Protein AF-A0A1G8NM62-F1 (afdb_monomer_lite)

Sequence (79 aa):
MRTRVVERVPADTTAGAALMDMDEQLHQLAWQLQHNGHDWSEVAAELGCDETVARAMADRYLADSETRAQKDQFSLFDL

Foldseek 3Di:
DDDDDPPDDPPDDVVVVVVVVVLLVLLVQLLVCVVVPDDLVVSCVVSVHDSVVSVVSPVVNVVVVVVVVVVVPDPPPPD

Structure (mmCIF, N/CA/C/O backbone):
data_AF-A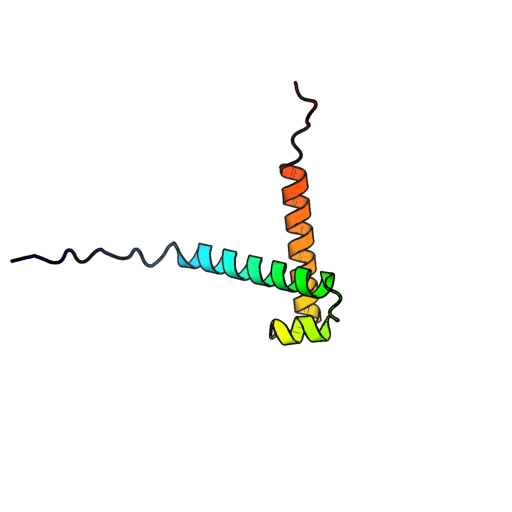0A1G8NM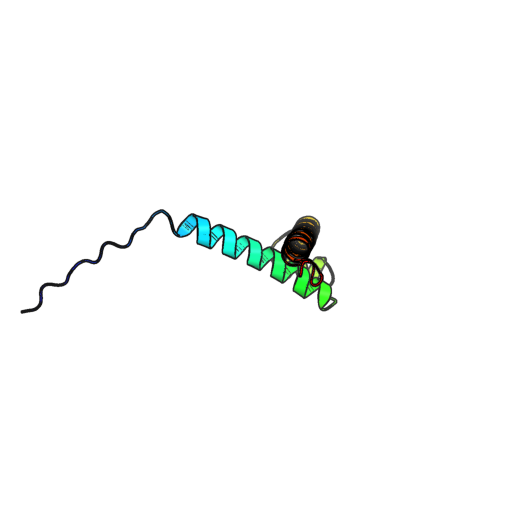62-F1
#
_entry.id   AF-A0A1G8NM62-F1
#
loop_
_atom_site.group_PDB
_atom_site.id
_atom_site.type_symbol
_atom_site.label_atom_id
_atom_site.label_alt_id
_atom_site.label_comp_id
_atom_site.label_asym_id
_atom_site.label_entity_id
_atom_site.label_seq_id
_atom_site.pdbx_PDB_ins_code
_atom_site.Cartn_x
_atom_site.Cartn_y
_atom_site.Cartn_z
_atom_site.occupancy
_atom_site.B_iso_or_equiv
_atom_site.auth_seq_id
_atom_site.auth_comp_id
_atom_site.auth_asym_id
_atom_site.auth_atom_id
_atom_site.pdbx_PDB_model_num
ATOM 1 N N . MET A 1 1 ? -28.835 26.034 -41.919 1.00 45.50 1 MET A N 1
ATOM 2 C CA . MET A 1 1 ? -29.430 25.128 -40.910 1.00 45.50 1 MET A CA 1
ATOM 3 C C . MET A 1 1 ? -28.430 24.007 -40.661 1.00 45.50 1 MET A C 1
ATOM 5 O O . MET A 1 1 ? -28.028 23.364 -41.617 1.00 45.50 1 MET A O 1
ATOM 9 N N . ARG A 1 2 ? -27.899 23.896 -39.435 1.00 47.59 2 ARG A N 1
ATOM 10 C CA . ARG A 1 2 ? -26.750 23.042 -39.075 1.00 47.59 2 ARG A CA 1
ATOM 11 C C . ARG A 1 2 ? -27.213 21.619 -38.749 1.00 47.59 2 ARG A C 1
ATOM 13 O O . ARG A 1 2 ? -27.922 21.429 -37.765 1.00 47.59 2 ARG A O 1
ATOM 20 N N . THR A 1 3 ? -26.780 20.637 -39.531 1.00 48.72 3 THR A N 1
ATOM 21 C CA . THR A 1 3 ? -26.940 19.211 -39.218 1.00 48.72 3 THR A CA 1
ATOM 22 C C . THR A 1 3 ? -25.927 18.838 -38.134 1.00 48.72 3 THR A C 1
ATOM 24 O O . THR A 1 3 ? -24.724 18.985 -38.342 1.00 48.72 3 THR A O 1
ATOM 27 N N . ARG A 1 4 ? -26.395 18.417 -36.952 1.00 55.09 4 ARG A N 1
ATOM 28 C CA . ARG A 1 4 ? -25.528 17.879 -35.893 1.00 55.09 4 ARG A CA 1
ATOM 29 C C . ARG A 1 4 ? -24.983 16.528 -36.352 1.00 55.09 4 ARG A C 1
ATOM 31 O O . ARG A 1 4 ? -25.755 15.601 -36.577 1.00 55.09 4 ARG A O 1
ATOM 38 N N . VAL A 1 5 ? -23.664 16.433 -36.476 1.00 54.22 5 VAL A N 1
ATOM 39 C CA . VAL A 1 5 ? -22.955 15.155 -36.547 1.00 54.22 5 VAL A CA 1
ATOM 40 C C . VAL A 1 5 ? -23.090 14.510 -35.171 1.00 54.22 5 VAL A C 1
ATOM 42 O O . VAL A 1 5 ? -22.627 15.059 -34.174 1.00 54.22 5 VAL A O 1
ATOM 45 N N . VAL A 1 6 ? -23.798 13.386 -35.107 1.00 57.81 6 VAL A N 1
ATOM 46 C CA . VAL A 1 6 ? -23.785 12.485 -33.951 1.00 57.81 6 VAL A CA 1
ATOM 47 C C . VAL A 1 6 ? -22.436 11.780 -33.994 1.00 57.81 6 VAL A C 1
ATOM 49 O O . VAL A 1 6 ? -22.247 10.810 -34.726 1.00 57.81 6 VAL A O 1
ATOM 52 N N . GLU A 1 7 ? -21.465 12.355 -33.294 1.00 52.94 7 GLU A N 1
ATOM 53 C CA . GLU A 1 7 ? -20.156 11.755 -33.085 1.00 52.94 7 GLU A CA 1
ATOM 54 C C . GLU A 1 7 ? -20.371 10.467 -32.284 1.00 52.94 7 GLU A C 1
ATOM 56 O O . GLU A 1 7 ? -20.855 10.484 -31.150 1.00 52.94 7 GLU A O 1
ATOM 61 N N . ARG A 1 8 ? -20.138 9.321 -32.930 1.00 54.16 8 ARG A N 1
ATOM 62 C CA . ARG A 1 8 ? -20.210 8.019 -32.274 1.00 54.16 8 ARG A CA 1
ATOM 63 C C . ARG A 1 8 ? -19.100 7.965 -31.228 1.00 54.16 8 ARG A C 1
ATOM 65 O O . ARG A 1 8 ? -17.935 7.839 -31.585 1.00 54.16 8 ARG A O 1
ATOM 72 N N . VAL A 1 9 ? -19.484 8.033 -29.958 1.00 61.75 9 VAL A N 1
ATOM 73 C CA . VAL A 1 9 ? -18.622 7.697 -28.823 1.00 61.75 9 VAL A CA 1
ATOM 74 C C . VAL A 1 9 ? -18.197 6.229 -28.975 1.00 61.75 9 VAL A C 1
ATOM 76 O O . VAL A 1 9 ? -19.078 5.366 -29.041 1.00 61.75 9 VAL A O 1
ATOM 79 N N . PRO A 1 10 ? -16.894 5.905 -29.054 1.00 48.25 10 PRO A N 1
ATOM 80 C CA . PRO A 1 10 ? -16.451 4.521 -28.996 1.00 48.25 10 PRO A CA 1
ATOM 81 C C . PRO A 1 10 ? -16.556 4.033 -27.545 1.00 48.25 10 PRO A C 1
ATOM 83 O O . PRO A 1 10 ? -15.661 4.236 -26.731 1.00 48.25 10 PRO A O 1
ATOM 86 N N . ALA A 1 11 ? -17.685 3.413 -27.210 1.00 54.75 11 ALA A N 1
ATOM 87 C CA . ALA A 1 11 ? -17.903 2.743 -25.936 1.00 54.75 11 ALA A CA 1
ATOM 88 C C . ALA A 1 11 ? -17.518 1.267 -26.073 1.00 54.75 11 ALA A C 1
ATOM 90 O O . ALA A 1 11 ? -18.390 0.462 -26.374 1.00 54.75 11 ALA A O 1
ATOM 91 N N . ASP A 1 12 ? -16.230 0.936 -25.915 1.00 49.38 12 ASP A N 1
ATOM 92 C CA . ASP A 1 12 ? -15.866 -0.395 -25.387 1.00 49.38 12 ASP A CA 1
ATOM 93 C C . ASP A 1 12 ? -14.395 -0.531 -24.946 1.00 49.38 12 ASP A C 1
ATOM 95 O O . ASP A 1 12 ? -14.106 -1.221 -23.978 1.00 49.38 12 ASP A O 1
ATOM 99 N N . THR A 1 13 ? -13.434 0.153 -25.579 1.00 53.19 13 THR A N 1
ATOM 100 C CA . THR A 1 13 ? -12.001 -0.091 -25.276 1.00 53.19 13 THR A CA 1
ATOM 101 C C . THR A 1 13 ? -11.435 0.772 -24.138 1.00 53.19 13 THR A C 1
ATOM 103 O O . THR A 1 13 ? -10.477 0.377 -23.478 1.00 53.19 13 THR A O 1
ATOM 106 N N . THR A 1 14 ? -12.030 1.930 -23.843 1.00 53.88 14 THR A N 1
ATOM 107 C CA . THR A 1 14 ? -11.525 2.857 -22.808 1.00 53.88 14 THR A CA 1
ATOM 108 C C . THR A 1 14 ? -11.805 2.385 -21.377 1.00 53.88 14 THR A C 1
ATOM 110 O O . THR A 1 14 ? -11.052 2.724 -20.468 1.00 53.88 14 THR A O 1
ATOM 113 N N . ALA A 1 15 ? -12.842 1.569 -21.158 1.00 54.31 15 ALA A N 1
ATOM 114 C CA . ALA A 1 15 ? -13.224 1.120 -19.817 1.00 54.31 15 ALA A CA 1
ATOM 115 C C . ALA A 1 15 ? -12.151 0.231 -19.162 1.00 54.31 15 ALA A C 1
ATOM 117 O O . ALA A 1 15 ? -11.876 0.385 -17.978 1.00 54.31 15 ALA A O 1
ATOM 118 N N . GLY A 1 16 ? -11.497 -0.648 -19.932 1.00 53.44 16 GLY A N 1
ATOM 119 C CA . GLY A 1 16 ? -10.429 -1.512 -19.416 1.00 53.44 16 GLY A CA 1
ATOM 120 C C . GLY A 1 16 ? -9.184 -0.735 -18.982 1.00 53.44 16 GLY A C 1
ATOM 121 O O . GLY A 1 16 ? -8.635 -1.010 -17.921 1.00 53.44 16 GLY A O 1
ATOM 122 N N . ALA A 1 17 ? -8.785 0.281 -19.754 1.00 58.94 17 ALA A N 1
ATOM 123 C CA . ALA A 1 17 ? -7.667 1.154 -19.396 1.00 58.94 17 ALA A CA 1
ATOM 124 C C . ALA A 1 17 ? -7.997 2.038 -18.181 1.00 58.94 17 ALA A C 1
ATOM 126 O O . ALA A 1 17 ? -7.170 2.171 -17.292 1.00 58.94 17 ALA A O 1
ATOM 127 N N . ALA A 1 18 ? -9.216 2.580 -18.098 1.00 61.59 18 ALA A N 1
ATOM 128 C CA . ALA A 1 18 ? -9.644 3.401 -16.964 1.00 61.59 18 ALA A CA 1
ATOM 129 C C . ALA A 1 18 ? -9.781 2.602 -15.653 1.00 61.59 18 ALA A C 1
ATOM 131 O O . ALA A 1 18 ? -9.516 3.136 -14.581 1.00 61.59 18 ALA A O 1
ATOM 132 N N . LEU A 1 19 ? -10.178 1.325 -15.727 1.00 62.28 19 LEU A N 1
ATOM 133 C CA . LEU A 1 19 ? -10.207 0.431 -14.565 1.00 62.28 19 LEU A CA 1
ATOM 134 C C . LEU A 1 19 ? -8.793 0.076 -14.088 1.00 62.28 19 LEU A C 1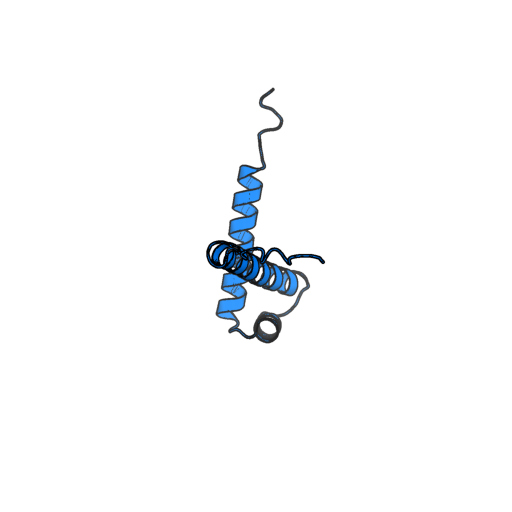
ATOM 136 O O . LEU A 1 19 ? -8.546 0.102 -12.888 1.00 62.28 19 LEU A O 1
ATOM 140 N N . MET A 1 20 ? -7.868 -0.203 -15.015 1.00 64.19 20 MET A N 1
ATOM 141 C CA . MET A 1 20 ? -6.455 -0.435 -14.683 1.00 64.19 20 MET A CA 1
ATOM 142 C C . MET A 1 20 ? -5.811 0.799 -14.035 1.00 64.19 20 MET A C 1
ATOM 144 O O . MET A 1 20 ? -5.072 0.663 -13.067 1.00 64.19 20 MET A O 1
ATOM 148 N N . ASP A 1 21 ? -6.141 1.995 -14.524 1.00 74.56 21 ASP A N 1
ATOM 149 C CA . ASP A 1 21 ? -5.620 3.262 -13.998 1.00 74.56 21 ASP A CA 1
ATOM 150 C C . ASP A 1 21 ? -6.203 3.594 -12.610 1.00 74.56 21 ASP A C 1
ATOM 152 O O . ASP A 1 21 ? -5.521 4.156 -11.756 1.00 74.56 21 ASP A O 1
ATOM 156 N N . MET A 1 22 ? -7.465 3.232 -12.344 1.00 78.50 22 MET A N 1
ATOM 157 C CA . MET A 1 22 ? -8.091 3.404 -11.024 1.00 78.50 22 MET A CA 1
ATOM 158 C C . MET A 1 22 ? -7.496 2.450 -9.975 1.00 78.50 22 MET A C 1
ATOM 160 O O . MET A 1 22 ? -7.279 2.855 -8.836 1.00 78.50 22 MET A O 1
ATOM 164 N N . ASP A 1 23 ? -7.217 1.202 -10.356 1.00 83.25 23 ASP A N 1
ATOM 165 C CA . ASP A 1 23 ? -6.593 0.199 -9.483 1.00 83.25 23 ASP A CA 1
ATOM 166 C C . ASP A 1 23 ? 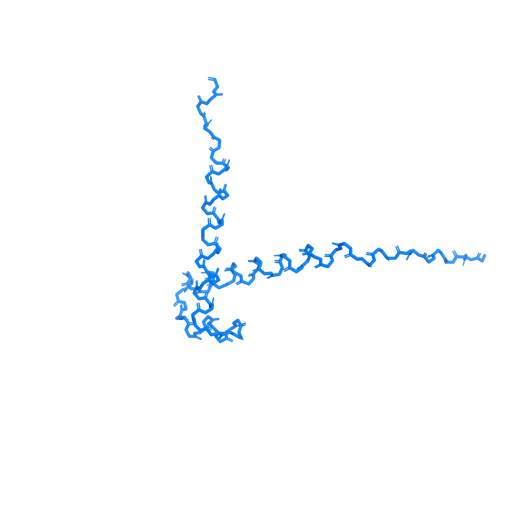-5.162 0.612 -9.095 1.00 83.25 23 ASP A C 1
ATOM 168 O O . ASP A 1 23 ? -4.802 0.613 -7.917 1.00 83.25 23 ASP A O 1
ATOM 172 N N . GLU A 1 24 ? -4.374 1.093 -10.065 1.00 83.69 24 GLU A N 1
ATOM 173 C CA . GLU A 1 24 ? -3.036 1.641 -9.809 1.00 83.69 24 GLU A CA 1
ATOM 174 C C . GLU A 1 24 ? -3.088 2.860 -8.870 1.00 83.69 24 GLU A C 1
ATOM 176 O O . GLU A 1 24 ? -2.280 2.959 -7.945 1.00 83.69 24 GLU A O 1
ATOM 181 N N . GLN A 1 25 ? -4.083 3.742 -9.033 1.00 87.62 25 GLN A N 1
ATOM 182 C CA . GLN A 1 25 ? -4.306 4.878 -8.130 1.00 87.62 25 GLN A CA 1
ATOM 183 C C . GLN A 1 25 ? -4.651 4.445 -6.699 1.00 87.62 25 GLN A C 1
ATOM 185 O O . GLN A 1 25 ? -4.153 5.051 -5.750 1.00 87.62 25 GLN A O 1
ATOM 190 N N . LEU A 1 26 ? -5.465 3.400 -6.519 1.00 89.88 26 LEU A N 1
ATOM 191 C CA . LEU A 1 26 ? -5.784 2.861 -5.191 1.00 89.88 26 LEU A CA 1
ATOM 192 C C . LEU A 1 26 ? -4.542 2.271 -4.516 1.00 89.88 26 LEU A C 1
ATOM 194 O O . LEU A 1 26 ? -4.297 2.531 -3.337 1.00 89.88 26 LEU A O 1
ATOM 198 N N . HIS A 1 27 ? -3.722 1.537 -5.268 1.00 91.94 27 HIS A N 1
ATOM 199 C CA . HIS A 1 27 ? -2.465 0.982 -4.771 1.00 91.94 27 HIS A CA 1
ATOM 200 C C . HIS A 1 27 ? -1.467 2.080 -4.379 1.00 91.94 27 HIS A C 1
ATOM 202 O O . HIS A 1 27 ? -0.855 2.023 -3.309 1.00 91.94 27 HIS A O 1
ATOM 208 N N . GLN A 1 28 ? -1.355 3.120 -5.208 1.00 91.56 28 GLN A N 1
ATOM 209 C CA . GLN A 1 28 ? -0.532 4.289 -4.921 1.00 91.56 28 GLN A CA 1
ATOM 210 C C . GLN A 1 28 ? -1.020 5.041 -3.677 1.00 91.56 28 GLN A C 1
ATOM 212 O O . GLN A 1 28 ? -0.203 5.431 -2.841 1.00 91.56 28 GLN A O 1
ATOM 217 N N . LEU A 1 29 ? -2.333 5.242 -3.536 1.00 92.88 29 LEU A N 1
ATOM 218 C CA . LEU A 1 29 ? -2.924 5.930 -2.390 1.00 92.88 29 LEU A CA 1
ATOM 219 C C . LEU A 1 29 ? -2.690 5.149 -1.090 1.00 92.88 29 LEU A C 1
ATOM 221 O O . LEU A 1 29 ? -2.288 5.744 -0.091 1.00 92.88 29 LEU A O 1
ATOM 225 N N . ALA A 1 30 ? -2.859 3.823 -1.119 1.00 93.12 30 ALA A N 1
ATOM 226 C CA . ALA A 1 30 ? -2.567 2.950 0.017 1.00 93.12 30 ALA A CA 1
ATOM 227 C C . ALA A 1 30 ? -1.116 3.099 0.493 1.00 93.12 30 ALA A C 1
ATOM 229 O O . ALA A 1 30 ? -0.860 3.283 1.685 1.00 93.12 30 ALA A O 1
ATOM 230 N N . TRP A 1 31 ? -0.169 3.078 -0.449 1.00 93.81 31 TRP A N 1
ATOM 231 C CA . TRP A 1 31 ? 1.245 3.283 -0.154 1.00 93.81 31 TRP A CA 1
ATOM 232 C C . TRP A 1 31 ? 1.527 4.693 0.384 1.00 93.81 31 TRP A C 1
ATOM 234 O O . TRP A 1 31 ? 2.239 4.833 1.375 1.00 93.81 31 TRP A O 1
ATOM 244 N N . GLN A 1 32 ? 0.946 5.741 -0.211 1.00 94.06 32 GLN A N 1
ATOM 245 C CA . GLN A 1 32 ? 1.151 7.124 0.235 1.00 94.06 32 GLN A CA 1
ATOM 246 C C . GLN A 1 32 ? 0.650 7.363 1.656 1.00 94.06 32 GLN A C 1
ATOM 248 O O . GLN A 1 32 ? 1.357 7.979 2.450 1.00 94.06 32 GLN A O 1
ATOM 253 N N . LEU A 1 33 ? -0.550 6.883 1.993 1.00 93.31 33 LEU A N 1
ATOM 254 C CA . LEU A 1 33 ? -1.103 7.044 3.336 1.00 93.31 33 LEU A CA 1
ATOM 255 C C . LEU A 1 33 ? -0.208 6.354 4.368 1.00 93.31 33 LEU A C 1
ATOM 257 O O . LEU A 1 33 ? 0.170 6.972 5.363 1.00 93.31 33 LEU A O 1
ATOM 261 N N . GLN A 1 34 ? 0.220 5.121 4.093 1.00 94.38 34 GLN A N 1
ATOM 262 C CA . GLN A 1 34 ? 1.136 4.432 4.994 1.00 94.38 34 GLN A CA 1
ATOM 263 C C . GLN A 1 34 ? 2.490 5.149 5.109 1.00 94.38 34 GLN A C 1
ATOM 265 O O . GLN A 1 34 ? 3.018 5.292 6.212 1.00 94.38 34 GLN A O 1
ATOM 270 N N . HIS A 1 35 ? 3.032 5.661 4.002 1.00 91.44 35 HIS A N 1
ATOM 271 C CA . HIS A 1 35 ? 4.293 6.403 4.000 1.00 91.44 35 HIS A CA 1
ATOM 272 C C . HIS A 1 35 ? 4.200 7.735 4.763 1.00 91.44 35 HIS A C 1
ATOM 274 O O . HIS A 1 35 ? 5.173 8.169 5.379 1.00 91.44 35 HIS A O 1
ATOM 280 N N . ASN A 1 36 ? 3.019 8.357 4.779 1.00 92.94 36 ASN A N 1
ATOM 281 C CA . ASN A 1 36 ? 2.723 9.548 5.576 1.00 92.94 36 ASN A CA 1
ATOM 282 C C . ASN A 1 36 ? 2.589 9.249 7.083 1.00 92.94 36 ASN A C 1
ATOM 284 O O . ASN A 1 36 ? 2.436 10.180 7.873 1.00 92.94 36 ASN A O 1
ATOM 288 N N . GLY A 1 37 ? 2.680 7.977 7.486 1.00 94.88 37 GLY A N 1
ATOM 289 C CA . GLY A 1 37 ? 2.646 7.542 8.880 1.00 94.88 37 GLY A CA 1
ATOM 290 C C . GLY A 1 37 ? 1.268 7.121 9.384 1.00 94.88 37 GLY A C 1
ATOM 291 O O . GLY A 1 37 ? 1.117 6.969 10.593 1.00 94.88 37 GLY A O 1
ATOM 292 N N . HIS A 1 38 ? 0.284 6.936 8.496 1.00 94.56 38 HIS A N 1
ATOM 293 C CA . HIS A 1 38 ? -1.008 6.370 8.882 1.00 94.56 38 HIS A CA 1
ATOM 294 C C . HIS A 1 38 ? -0.880 4.894 9.261 1.00 94.56 38 HIS A C 1
ATOM 296 O O . HIS A 1 38 ? -0.150 4.128 8.620 1.00 94.56 38 HIS A O 1
ATOM 302 N N . ASP A 1 39 ? -1.645 4.487 10.270 1.00 95.50 39 ASP A N 1
ATOM 303 C CA . ASP A 1 39 ? -1.773 3.079 10.628 1.00 95.50 39 ASP A CA 1
ATOM 304 C C . ASP A 1 39 ? -2.610 2.335 9.580 1.00 95.50 39 ASP A C 1
ATOM 306 O O . ASP A 1 39 ? -3.505 2.891 8.944 1.00 95.50 39 ASP A O 1
ATOM 310 N N . TRP A 1 40 ? -2.365 1.033 9.414 1.00 92.12 40 TRP A N 1
ATOM 311 C CA . TRP A 1 40 ? -3.059 0.222 8.405 1.00 92.12 40 TRP A CA 1
ATOM 312 C C . TRP A 1 40 ? -4.585 0.217 8.553 1.00 92.12 40 TRP A C 1
ATOM 314 O O . TRP A 1 40 ? -5.284 0.108 7.548 1.00 92.12 40 TRP A O 1
ATOM 324 N N . SER A 1 41 ? -5.093 0.383 9.774 1.00 94.00 41 SER A N 1
ATOM 325 C CA . SER A 1 41 ? -6.520 0.537 10.070 1.00 94.00 41 SER A CA 1
ATOM 326 C C . SER A 1 41 ? -7.110 1.824 9.482 1.00 94.00 41 SER A C 1
ATOM 328 O O . SER A 1 41 ? -8.213 1.802 8.940 1.00 94.00 41 SER A O 1
ATOM 330 N N . GLU A 1 42 ? -6.373 2.936 9.535 1.00 94.69 42 GLU A N 1
ATOM 331 C CA . GLU A 1 42 ? -6.773 4.222 8.955 1.00 94.69 42 GLU A CA 1
ATOM 332 C C . GLU A 1 42 ? -6.711 4.174 7.427 1.00 94.69 42 GLU A C 1
ATOM 334 O O . GLU A 1 42 ? -7.642 4.610 6.754 1.00 94.69 42 GLU A O 1
ATOM 339 N N . VAL A 1 43 ? -5.650 3.570 6.879 1.00 93.50 43 VAL A N 1
ATOM 340 C CA . VAL A 1 43 ? -5.501 3.358 5.432 1.00 93.50 43 VAL A CA 1
ATOM 341 C C . VAL A 1 43 ? -6.655 2.510 4.888 1.00 93.50 43 VAL A C 1
ATOM 343 O O . VAL A 1 43 ? -7.256 2.846 3.871 1.00 93.50 43 VAL A O 1
ATOM 346 N N . ALA A 1 44 ? -6.997 1.421 5.578 1.00 92.75 44 ALA A N 1
ATOM 347 C CA . ALA A 1 44 ? -8.100 0.542 5.205 1.00 92.75 44 ALA A CA 1
ATOM 348 C C . ALA A 1 44 ? -9.460 1.250 5.267 1.00 92.75 44 ALA A C 1
ATOM 350 O O . ALA A 1 44 ? -10.275 1.094 4.356 1.00 92.75 44 ALA A O 1
ATOM 351 N N . ALA A 1 45 ? -9.686 2.067 6.301 1.00 94.00 45 ALA A N 1
ATOM 352 C CA . ALA A 1 45 ? -10.899 2.866 6.435 1.00 94.00 45 ALA A CA 1
ATOM 353 C C . ALA A 1 45 ? -11.046 3.895 5.302 1.00 94.00 45 ALA A C 1
ATOM 355 O O . ALA A 1 45 ? -12.136 4.027 4.748 1.00 94.00 45 ALA A O 1
ATOM 356 N N . GLU A 1 46 ? -9.958 4.568 4.921 1.00 92.38 46 GLU A N 1
ATOM 357 C CA . GLU A 1 46 ? -9.947 5.555 3.833 1.00 92.38 46 GLU A CA 1
ATOM 358 C C . GLU A 1 46 ? -10.213 4.908 2.465 1.00 92.38 46 GLU A C 1
ATOM 360 O O . GLU A 1 46 ? -10.938 5.448 1.632 1.00 92.38 46 GLU A O 1
ATOM 365 N N . LEU A 1 47 ? -9.675 3.706 2.248 1.00 89.50 47 LEU A N 1
ATOM 366 C CA . LEU A 1 47 ? -9.854 2.944 1.009 1.00 89.50 47 LEU A CA 1
ATOM 367 C C . LEU A 1 47 ? -11.159 2.133 0.981 1.00 89.50 47 LEU A C 1
ATOM 369 O O . LEU A 1 47 ? -11.503 1.552 -0.049 1.00 89.50 47 LEU A O 1
ATOM 373 N N . GLY A 1 48 ? -11.886 2.067 2.100 1.00 92.69 48 GLY A N 1
ATOM 374 C CA . GLY A 1 48 ? -13.094 1.257 2.239 1.00 92.69 48 GLY A CA 1
ATOM 375 C C . GLY A 1 48 ? -12.840 -0.251 2.125 1.00 92.69 48 GLY A C 1
ATOM 376 O O . GLY A 1 48 ? -13.712 -0.983 1.652 1.00 92.69 48 GLY A O 1
ATOM 377 N N . CYS A 1 49 ? -11.655 -0.722 2.525 1.00 92.50 49 CYS A N 1
ATOM 378 C CA . CYS A 1 49 ? -11.245 -2.124 2.445 1.00 92.50 49 CYS A CA 1
ATOM 379 C C . CYS A 1 49 ? -10.789 -2.680 3.806 1.00 92.50 49 CYS A C 1
ATOM 381 O O . CYS A 1 49 ? -10.872 -2.012 4.830 1.00 92.50 49 CYS A O 1
ATOM 383 N N . ASP A 1 50 ? -10.326 -3.933 3.825 1.00 95.31 50 ASP A N 1
ATOM 384 C CA . ASP A 1 50 ? -9.692 -4.550 4.998 1.00 95.31 50 ASP A CA 1
ATOM 385 C C . ASP A 1 50 ? -8.205 -4.161 5.092 1.00 95.31 50 ASP A C 1
ATOM 387 O O . ASP A 1 50 ? -7.566 -3.903 4.067 1.00 95.31 50 ASP A O 1
ATOM 391 N N . GLU A 1 51 ? -7.628 -4.174 6.296 1.00 94.19 51 GLU A N 1
ATOM 392 C CA . GLU A 1 51 ? -6.202 -3.879 6.529 1.00 94.19 51 GLU A CA 1
ATOM 393 C C . GLU A 1 51 ? -5.268 -4.772 5.712 1.00 94.19 51 GLU A C 1
ATOM 395 O O . GLU A 1 51 ? -4.252 -4.318 5.181 1.00 94.19 51 GLU A O 1
ATOM 400 N N . THR A 1 52 ? -5.624 -6.048 5.572 1.00 94.44 52 THR A N 1
ATOM 401 C CA . THR A 1 52 ? -4.840 -7.020 4.806 1.00 94.44 52 THR A CA 1
ATOM 402 C C . THR A 1 52 ? -4.827 -6.657 3.323 1.00 94.44 52 THR A C 1
ATOM 404 O O . THR A 1 52 ? -3.806 -6.805 2.652 1.00 94.44 52 THR A O 1
ATOM 407 N N . VAL A 1 53 ? -5.956 -6.148 2.819 1.00 93.31 53 VAL A N 1
ATOM 408 C CA . VAL A 1 53 ? -6.099 -5.704 1.429 1.00 93.31 53 VAL A CA 1
ATOM 409 C C . VAL A 1 53 ? -5.332 -4.402 1.220 1.00 93.31 53 VAL A C 1
ATOM 411 O O . VAL A 1 53 ? -4.542 -4.327 0.287 1.00 93.31 53 VAL A O 1
ATOM 414 N N . ALA A 1 54 ? -5.469 -3.424 2.120 1.00 92.69 54 ALA A N 1
ATOM 415 C CA . ALA A 1 54 ? -4.706 -2.174 2.084 1.00 92.69 54 ALA A CA 1
ATOM 416 C C . ALA A 1 54 ? -3.191 -2.417 2.038 1.00 92.69 54 ALA A C 1
ATOM 418 O O . ALA A 1 54 ? -2.479 -1.801 1.243 1.00 92.69 54 ALA A O 1
ATOM 419 N N . ARG A 1 55 ? -2.702 -3.371 2.839 1.00 93.00 55 ARG A N 1
ATOM 420 C CA . ARG A 1 55 ? -1.290 -3.760 2.835 1.00 93.00 55 ARG A CA 1
ATOM 421 C C . ARG A 1 55 ? -0.875 -4.418 1.522 1.00 93.00 55 ARG A C 1
ATOM 423 O O . ARG A 1 55 ? 0.116 -4.006 0.933 1.00 93.00 55 ARG A O 1
ATOM 430 N N . ALA A 1 56 ? -1.655 -5.379 1.026 1.00 93.69 56 ALA A N 1
ATOM 431 C CA . ALA A 1 56 ? -1.369 -6.032 -0.251 1.00 93.69 56 ALA A CA 1
ATOM 432 C C . ALA A 1 56 ? -1.358 -5.041 -1.432 1.00 93.69 56 ALA A C 1
ATOM 434 O O . ALA A 1 56 ? -0.536 -5.173 -2.338 1.00 93.69 56 ALA A O 1
ATOM 435 N N . MET A 1 57 ? -2.239 -4.036 -1.404 1.00 92.25 57 MET A N 1
ATOM 436 C CA . MET A 1 57 ? -2.286 -2.950 -2.386 1.00 92.25 57 MET A CA 1
ATOM 437 C C . MET A 1 57 ? -1.002 -2.107 -2.361 1.00 92.25 57 MET A C 1
ATOM 439 O O . MET A 1 57 ? -0.379 -1.902 -3.403 1.00 92.25 57 MET A O 1
ATOM 443 N N . ALA A 1 58 ? -0.563 -1.676 -1.176 1.00 91.25 58 ALA A N 1
ATOM 444 C CA . ALA A 1 58 ? 0.673 -0.910 -1.018 1.00 91.25 58 ALA A CA 1
ATOM 445 C C . ALA A 1 58 ? 1.927 -1.717 -1.413 1.00 91.25 58 ALA A C 1
ATOM 447 O O . ALA A 1 58 ? 2.801 -1.198 -2.110 1.00 91.25 58 ALA A O 1
ATOM 448 N N . ASP A 1 59 ? 1.996 -2.995 -1.027 1.00 92.56 59 ASP A N 1
ATOM 449 C CA . ASP A 1 59 ? 3.100 -3.896 -1.385 1.00 92.56 59 ASP A CA 1
ATOM 450 C C . ASP A 1 59 ? 3.188 -4.094 -2.903 1.00 92.56 59 ASP A C 1
ATOM 452 O O . ASP A 1 59 ? 4.276 -4.104 -3.485 1.00 92.56 59 ASP A O 1
ATOM 456 N N . ARG A 1 60 ? 2.033 -4.220 -3.568 1.00 90.06 60 ARG A N 1
ATOM 457 C CA . ARG A 1 60 ? 1.970 -4.359 -5.023 1.00 90.06 60 ARG A CA 1
ATOM 458 C C . ARG A 1 60 ? 2.436 -3.094 -5.734 1.00 90.06 60 ARG A C 1
ATOM 460 O O . ARG A 1 60 ? 3.232 -3.208 -6.663 1.00 90.06 60 ARG A O 1
ATOM 467 N N . TYR A 1 61 ? 2.017 -1.915 -5.267 1.00 90.38 61 TYR A N 1
ATOM 468 C CA . TYR A 1 61 ? 2.530 -0.644 -5.785 1.00 90.38 61 TYR A CA 1
ATOM 469 C C . TYR A 1 61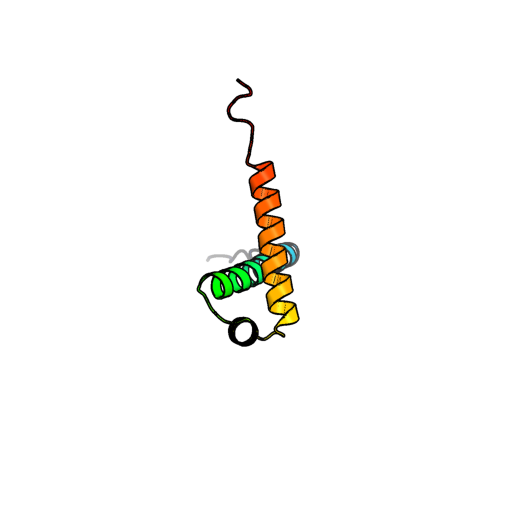 ? 4.053 -0.561 -5.668 1.00 90.38 61 TYR A C 1
ATOM 471 O O . TYR A 1 61 ? 4.729 -0.203 -6.632 1.00 90.38 61 TYR A O 1
ATOM 479 N N . LEU A 1 62 ? 4.607 -0.940 -4.511 1.00 89.12 62 LEU A N 1
ATOM 480 C CA . LEU A 1 62 ? 6.049 -0.920 -4.291 1.00 89.12 62 LEU A CA 1
ATOM 481 C C . LEU A 1 62 ? 6.775 -1.854 -5.270 1.00 89.12 62 LEU A C 1
ATOM 483 O O . LEU A 1 62 ? 7.679 -1.403 -5.973 1.00 89.12 62 LEU A O 1
ATOM 487 N N . ALA A 1 63 ? 6.338 -3.109 -5.391 1.00 88.50 63 ALA A N 1
ATOM 488 C CA . ALA A 1 63 ? 6.940 -4.084 -6.303 1.00 88.50 63 ALA A CA 1
ATOM 489 C C . ALA A 1 63 ? 6.867 -3.642 -7.778 1.00 88.50 63 ALA A C 1
ATOM 491 O O . ALA A 1 63 ? 7.828 -3.807 -8.540 1.00 88.50 63 ALA A O 1
ATOM 492 N N . ASP A 1 64 ? 5.744 -3.049 -8.187 1.00 86.06 64 ASP A N 1
ATOM 493 C CA . ASP A 1 64 ? 5.572 -2.525 -9.540 1.00 86.06 64 ASP A CA 1
ATOM 494 C C . ASP A 1 64 ? 6.469 -1.294 -9.771 1.00 86.06 64 ASP A C 1
ATOM 496 O O . ASP A 1 64 ? 7.098 -1.180 -10.827 1.00 86.06 64 ASP A O 1
ATOM 500 N N . SER A 1 65 ? 6.605 -0.413 -8.773 1.00 83.62 65 SER A N 1
ATOM 501 C CA . SER A 1 65 ? 7.495 0.753 -8.828 1.00 83.62 65 SER A CA 1
ATOM 502 C C . SER A 1 65 ? 8.974 0.362 -8.907 1.00 83.62 65 SER A C 1
ATOM 504 O O . SER A 1 65 ? 9.702 0.916 -9.728 1.00 83.62 65 SER A O 1
ATOM 506 N N . GLU A 1 66 ? 9.411 -0.644 -8.143 1.00 84.31 66 GLU A N 1
ATOM 507 C CA . GLU A 1 66 ? 10.775 -1.179 -8.195 1.00 84.31 66 GLU A CA 1
ATOM 508 C C . GLU A 1 66 ? 11.057 -1.826 -9.552 1.00 84.31 66 GLU A C 1
ATOM 510 O O . GLU A 1 66 ? 12.101 -1.589 -10.159 1.00 84.31 66 GLU A O 1
ATOM 515 N N . THR A 1 67 ? 10.093 -2.583 -10.082 1.00 81.00 67 THR A N 1
ATOM 516 C CA . THR A 1 67 ? 10.205 -3.201 -11.408 1.00 81.00 67 THR A CA 1
ATOM 517 C C . THR A 1 67 ? 10.326 -2.147 -12.512 1.00 81.00 67 THR A C 1
ATOM 519 O O . THR A 1 67 ? 11.087 -2.336 -13.465 1.00 81.00 67 THR A O 1
ATOM 522 N N . ARG A 1 68 ? 9.583 -1.036 -12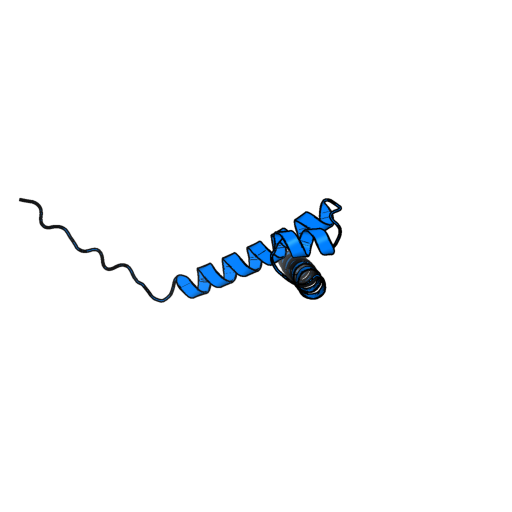.412 1.00 78.00 68 ARG A N 1
ATOM 523 C CA . ARG A 1 68 ? 9.690 0.102 -13.340 1.00 78.00 68 ARG A CA 1
ATOM 524 C C . ARG A 1 68 ? 11.032 0.817 -13.178 1.00 78.00 68 ARG A C 1
ATOM 526 O O . ARG A 1 68 ? 11.742 0.975 -14.164 1.00 78.00 68 ARG A O 1
ATOM 533 N N . ALA A 1 69 ? 11.444 1.123 -11.948 1.00 73.00 69 ALA A N 1
ATOM 534 C CA . ALA A 1 69 ? 12.733 1.749 -11.656 1.00 73.00 69 ALA A CA 1
ATOM 535 C C . ALA A 1 69 ? 13.923 0.920 -12.170 1.00 73.00 69 ALA A C 1
ATOM 537 O O . ALA A 1 69 ? 14.891 1.476 -12.684 1.00 73.00 69 ALA A O 1
ATOM 538 N N . GLN A 1 70 ? 13.840 -0.411 -12.090 1.00 67.50 70 GLN A N 1
ATOM 539 C CA . GLN A 1 70 ? 14.870 -1.311 -12.605 1.00 67.50 70 GLN A CA 1
ATOM 540 C C . GLN A 1 70 ? 14.899 -1.378 -14.140 1.00 67.50 70 GLN A C 1
ATOM 542 O O . GLN A 1 70 ? 15.966 -1.565 -14.717 1.00 67.50 70 GLN A O 1
ATOM 547 N N . LYS A 1 71 ? 13.756 -1.199 -14.812 1.00 65.75 71 LYS A N 1
ATOM 548 C CA . LYS A 1 71 ? 13.694 -1.078 -16.280 1.00 65.75 71 LYS A CA 1
ATOM 549 C C . LYS A 1 71 ? 14.187 0.283 -16.772 1.00 65.75 71 LYS A C 1
ATOM 551 O O . LYS A 1 71 ? 14.798 0.349 -17.834 1.00 65.75 71 LYS A O 1
ATOM 556 N N . ASP A 1 72 ? 13.943 1.336 -15.997 1.00 61.34 72 ASP A N 1
ATOM 557 C CA . ASP A 1 72 ? 14.326 2.711 -16.332 1.00 61.34 72 ASP A CA 1
ATOM 558 C C . ASP A 1 72 ? 15.785 3.029 -15.969 1.00 61.34 72 ASP A C 1
ATOM 560 O O . ASP A 1 72 ? 16.365 3.977 -16.503 1.00 61.34 72 ASP A O 1
ATOM 564 N N . GLN A 1 73 ? 16.426 2.201 -15.133 1.00 58.66 73 GLN A N 1
ATOM 565 C CA . GLN A 1 73 ? 17.883 2.133 -15.011 1.00 58.66 73 GLN A CA 1
ATOM 566 C C . GLN A 1 73 ? 18.508 1.534 -16.285 1.00 58.66 73 GLN A C 1
ATOM 568 O O . GLN A 1 73 ? 19.107 0.459 -16.279 1.00 58.66 73 GLN A O 1
ATOM 573 N N . PHE A 1 74 ? 18.430 2.261 -17.398 1.00 58.22 74 PHE A N 1
ATOM 574 C CA . PHE A 1 74 ? 19.426 2.115 -18.452 1.00 58.22 74 PHE A CA 1
ATOM 575 C C . PHE A 1 74 ? 20.794 2.491 -17.874 1.00 58.22 74 PHE A C 1
ATOM 577 O O . PHE A 1 74 ? 20.954 3.531 -17.230 1.00 58.22 74 PHE A O 1
ATOM 584 N N . SER A 1 75 ? 21.780 1.617 -18.080 1.00 55.31 75 SER A N 1
ATOM 585 C CA . SER A 1 75 ? 23.159 1.841 -17.657 1.00 55.31 75 SER A CA 1
ATOM 586 C C . SER A 1 75 ? 23.670 3.147 -18.266 1.00 55.31 75 SER A C 1
ATOM 588 O O . SER A 1 75 ? 23.849 3.250 -19.478 1.00 55.31 75 SER A O 1
ATOM 590 N N . LEU A 1 76 ? 23.945 4.148 -17.425 1.00 61.16 76 LEU A N 1
ATOM 591 C CA . LEU A 1 76 ? 24.543 5.426 -17.840 1.00 61.16 76 LEU A CA 1
ATOM 592 C C . LEU A 1 76 ? 25.970 5.270 -18.413 1.00 61.16 76 LEU A C 1
ATOM 594 O O . LEU A 1 76 ? 26.587 6.265 -18.784 1.00 61.16 76 LEU A O 1
ATOM 598 N N . PHE A 1 77 ? 26.496 4.042 -18.469 1.00 65.06 77 PHE A N 1
ATOM 599 C CA . PHE A 1 77 ? 27.845 3.713 -18.923 1.00 65.06 77 PHE A CA 1
ATOM 600 C C . PHE A 1 77 ? 27.893 2.853 -20.200 1.00 65.06 77 PHE A C 1
ATOM 602 O O . PHE A 1 77 ? 28.983 2.446 -20.586 1.00 65.06 77 PHE A O 1
ATOM 609 N N . ASP A 1 78 ? 26.768 2.594 -20.878 1.00 55.66 78 ASP A N 1
ATOM 610 C CA . ASP A 1 78 ? 26.750 1.938 -22.205 1.00 55.66 78 ASP A CA 1
ATOM 611 C C . ASP A 1 78 ? 26.975 2.943 -23.365 1.00 55.66 78 ASP A C 1
ATOM 613 O O . ASP A 1 78 ? 26.227 2.974 -24.345 1.00 55.66 78 ASP A O 1
ATOM 617 N N . LEU A 1 79 ? 28.003 3.797 -23.244 1.00 50.88 79 LEU A N 1
ATOM 618 C CA . LEU A 1 79 ? 28.450 4.756 -24.273 1.00 50.88 79 LEU A CA 1
ATOM 619 C C . LEU A 1 79 ? 29.845 4.413 -24.804 1.00 50.88 79 LEU A C 1
ATOM 621 O O . LEU A 1 79 ? 30.767 4.248 -23.974 1.00 50.88 79 LEU A O 1
#

pLDDT: mean 77.32, std 17.29, range [45.5, 95.5]

Secondary structure (DSSP, 8-state):
-PPP-------SSHHHHHHHHHHHHHHHHHHHHHHTT--HHHHHHHHTS-HHHHHHHHHHHHHHHHHHHHHH---TT--

Radius of gyration: 19.71 Å; chains: 1; bounding box: 58×32×52 Å

Organism: NCBI:txid300028